Protein AF-A0AAU7EKS1-F1 (afdb_monomer_lite)

Secondary structure (DSSP, 8-state):
--PPEEEEEEEEEE-TTS-EEEEEEEEES--TT-TTHHHH---SS--EEEE-HHHHHHHHHHHHHHHSHHHHHHHHHHHHHTHHHHHHHHHTS------------

Structure (mmCIF, N/CA/C/O backbone):
data_AF-A0AAU7EKS1-F1
#
_entry.id   AF-A0AAU7EKS1-F1
#
loop_
_atom_site.group_PDB
_atom_site.id
_atom_site.type_symbol
_atom_site.label_atom_id
_atom_site.label_alt_id
_atom_site.label_comp_id
_atom_site.label_asym_id
_atom_site.label_entity_id
_atom_site.label_seq_id
_atom_site.pdbx_PDB_ins_code
_atom_site.Cartn_x
_atom_site.Cartn_y
_atom_site.Cartn_z
_atom_site.occupancy
_atom_site.B_iso_or_equiv
_atom_site.auth_seq_id
_atom_site.auth_comp_id
_atom_site.auth_asym_id
_atom_site.auth_atom_id
_atom_site.pdbx_PDB_model_num
ATOM 1 N N . MET A 1 1 ? -26.460 -11.304 2.379 1.00 60.94 1 MET A N 1
ATOM 2 C CA . MET A 1 1 ? -26.684 -10.602 3.661 1.00 60.94 1 MET A CA 1
ATOM 3 C C . MET A 1 1 ? -25.424 -9.840 4.024 1.00 60.94 1 MET A C 1
ATOM 5 O O . MET A 1 1 ? -24.369 -10.444 4.154 1.00 60.94 1 MET A O 1
ATOM 9 N N . GLY A 1 2 ? -25.513 -8.523 4.127 1.00 74.88 2 GLY A N 1
ATOM 10 C CA . GLY A 1 2 ? -24.408 -7.652 4.507 1.00 74.88 2 GLY A CA 1
ATOM 11 C C . GLY A 1 2 ? -24.991 -6.296 4.867 1.00 74.88 2 GLY A C 1
ATOM 12 O O . GLY A 1 2 ? -25.938 -5.854 4.223 1.00 74.88 2 GLY A O 1
ATOM 13 N N . GLN A 1 3 ? -24.490 -5.678 5.929 1.00 82.12 3 GLN A N 1
ATOM 14 C CA . GLN A 1 3 ? -24.962 -4.360 6.341 1.00 82.12 3 GLN A CA 1
ATOM 15 C C . GLN A 1 3 ? -24.254 -3.280 5.530 1.00 82.12 3 GLN A C 1
ATOM 17 O O . GLN A 1 3 ? -23.044 -3.365 5.303 1.00 82.12 3 GLN A O 1
ATOM 22 N N . ALA A 1 4 ? -25.002 -2.252 5.128 1.00 87.25 4 ALA A N 1
ATOM 23 C CA . ALA A 1 4 ? -24.409 -1.044 4.578 1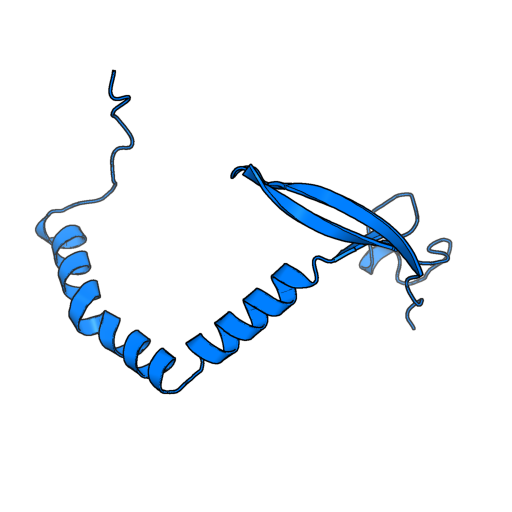.00 87.25 4 ALA A CA 1
ATOM 24 C C . ALA A 1 4 ? -23.536 -0.383 5.652 1.00 87.25 4 ALA A C 1
ATOM 26 O O . ALA A 1 4 ? -23.965 -0.200 6.794 1.00 87.25 4 ALA A O 1
ATOM 27 N N . MET A 1 5 ? -22.297 -0.049 5.295 1.00 91.25 5 MET A N 1
ATOM 28 C CA . MET A 1 5 ? -21.398 0.650 6.207 1.00 91.25 5 MET A CA 1
ATOM 29 C C . MET A 1 5 ? -21.588 2.157 6.058 1.00 91.25 5 MET A C 1
ATOM 31 O O . MET A 1 5 ? -21.519 2.686 4.950 1.00 91.25 5 MET A O 1
ATOM 35 N N . MET A 1 6 ? -21.804 2.845 7.174 1.00 93.38 6 MET A N 1
ATOM 36 C CA . MET A 1 6 ? -21.987 4.293 7.212 1.00 93.38 6 MET A CA 1
ATOM 37 C C . MET A 1 6 ? -20.644 5.004 7.354 1.00 93.38 6 MET A C 1
ATOM 39 O O . MET A 1 6 ? -19.745 4.513 8.037 1.00 93.38 6 MET A O 1
ATOM 43 N N . HIS A 1 7 ? -20.506 6.159 6.706 1.00 93.38 7 HIS A N 1
ATOM 44 C CA . HIS A 1 7 ? -19.326 7.008 6.8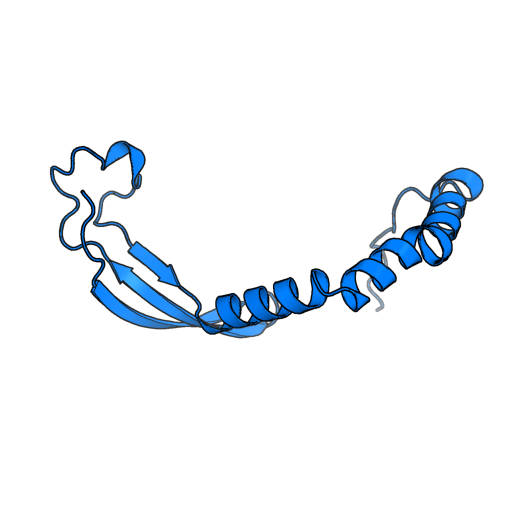44 1.00 93.38 7 HIS A CA 1
ATOM 45 C C . HIS A 1 7 ? -19.352 7.711 8.205 1.00 93.38 7 HIS A C 1
ATOM 47 O O . HIS A 1 7 ? -20.273 8.473 8.476 1.00 93.38 7 HIS A O 1
ATOM 53 N N . ILE A 1 8 ? -18.346 7.463 9.045 1.00 93.94 8 ILE A N 1
ATOM 54 C CA . ILE A 1 8 ? -18.230 8.110 10.365 1.00 93.94 8 ILE A CA 1
ATOM 55 C C . ILE A 1 8 ? -17.412 9.401 10.270 1.00 93.94 8 ILE A C 1
ATOM 57 O O . ILE A 1 8 ? -17.622 10.331 11.039 1.00 93.94 8 ILE A O 1
ATOM 61 N N . GLY A 1 9 ? -16.453 9.461 9.343 1.00 94.31 9 GLY A N 1
ATOM 62 C CA . GLY A 1 9 ? -15.589 10.624 9.172 1.00 94.31 9 GLY A CA 1
ATOM 63 C C . GLY A 1 9 ? -14.305 10.308 8.417 1.00 94.31 9 GLY A C 1
ATOM 64 O O . GLY A 1 9 ? -13.962 9.144 8.190 1.00 94.31 9 GLY A O 1
ATOM 65 N N . SER A 1 10 ? -13.576 11.358 8.051 1.00 95.06 10 SER A N 1
ATOM 66 C CA . SER A 1 10 ? -12.253 11.266 7.442 1.00 95.06 10 SER A CA 1
ATOM 67 C C . SER A 1 10 ? -11.191 11.891 8.338 1.00 95.06 10 SER A C 1
ATOM 69 O O . SER A 1 10 ? -11.465 12.776 9.145 1.00 95.06 10 SER A O 1
ATOM 71 N N . TYR A 1 11 ? -9.962 11.396 8.226 1.00 95.06 11 TYR A N 1
ATOM 72 C CA . TYR A 1 11 ? -8.820 11.952 8.939 1.00 95.06 11 TYR A CA 1
ATOM 73 C C . TYR A 1 11 ? -7.550 11.851 8.096 1.00 95.06 11 TYR A C 1
ATOM 75 O O . TYR A 1 11 ? -7.431 11.014 7.197 1.00 95.06 11 TYR A O 1
ATOM 83 N N . LYS A 1 12 ? -6.581 12.715 8.402 1.00 95.00 12 LYS A N 1
ATOM 84 C CA . LYS A 1 12 ? -5.263 12.705 7.766 1.00 95.00 12 LYS A CA 1
ATOM 85 C C . LYS A 1 12 ? -4.278 11.913 8.618 1.00 95.00 12 LYS A C 1
ATOM 87 O O . LYS A 1 12 ? -4.226 12.069 9.836 1.00 95.00 12 LYS A O 1
ATOM 92 N N . LYS A 1 13 ? -3.476 11.067 7.976 1.00 93.75 13 LYS A N 1
ATOM 93 C CA . LYS A 1 13 ? -2.415 10.277 8.606 1.00 93.75 13 LYS A CA 1
ATOM 94 C C . LYS A 1 13 ? -1.102 10.491 7.868 1.00 93.75 13 LYS A C 1
ATOM 96 O O . LYS A 1 13 ? -1.058 10.379 6.645 1.00 93.75 13 LYS A O 1
ATOM 101 N N . LYS A 1 14 ? -0.023 10.731 8.613 1.00 94.62 14 LYS A N 1
ATOM 102 C CA . LYS A 1 14 ? 1.338 10.708 8.067 1.00 94.62 14 LYS A CA 1
ATOM 103 C C . LYS A 1 14 ? 1.846 9.270 7.984 1.00 94.62 14 LYS A C 1
ATOM 105 O O . LYS A 1 14 ? 1.722 8.487 8.926 1.00 94.62 14 LYS A O 1
ATOM 110 N N . THR A 1 15 ? 2.382 8.905 6.826 1.00 89.81 15 THR A N 1
ATOM 111 C CA . THR A 1 15 ? 3.075 7.629 6.612 1.00 89.81 15 THR A CA 1
ATOM 112 C C . THR A 1 15 ? 4.472 7.669 7.224 1.00 89.81 15 THR A C 1
ATOM 114 O O . THR A 1 15 ? 5.014 8.741 7.480 1.00 89.81 15 THR A O 1
ATOM 117 N N . LYS A 1 16 ? 5.090 6.495 7.408 1.00 89.31 16 LYS A N 1
ATOM 118 C CA . LYS A 1 16 ? 6.481 6.388 7.890 1.00 89.31 16 LYS A CA 1
ATOM 119 C C . LYS A 1 16 ? 7.476 7.170 7.022 1.00 89.31 16 LYS A C 1
ATOM 121 O O . LYS A 1 16 ? 8.480 7.641 7.530 1.00 89.31 16 LYS A O 1
ATOM 126 N N . ASN A 1 17 ? 7.157 7.343 5.740 1.00 88.31 17 ASN A N 1
ATOM 127 C CA . ASN A 1 17 ? 7.985 8.055 4.769 1.00 88.31 17 ASN A CA 1
ATOM 128 C C . ASN A 1 17 ? 7.665 9.565 4.709 1.00 88.31 17 ASN A C 1
ATOM 130 O O . ASN A 1 17 ? 8.102 10.239 3.786 1.00 88.31 17 ASN A O 1
ATOM 134 N N . GLY A 1 18 ? 6.853 10.092 5.632 1.00 91.38 18 GLY A N 1
ATOM 135 C CA . GLY A 1 18 ? 6.536 11.522 5.735 1.00 91.38 18 GLY A CA 1
ATOM 136 C C . GLY A 1 18 ? 5.354 12.010 4.890 1.00 91.38 18 GLY A C 1
ATOM 137 O O . GL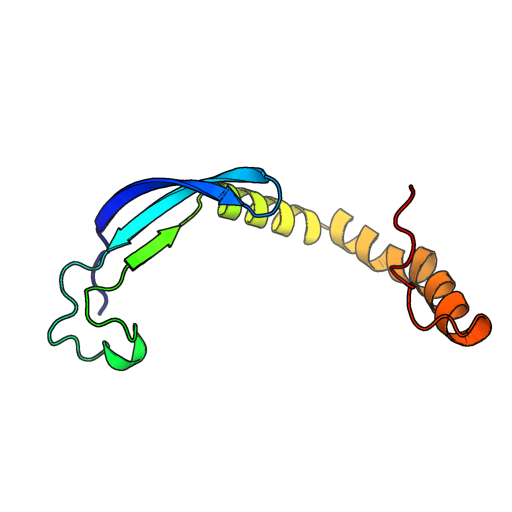Y A 1 18 ? 4.916 13.142 5.069 1.00 91.38 18 GLY A O 1
ATOM 138 N N . PHE A 1 19 ? 4.774 11.179 4.020 1.00 89.31 19 PHE A N 1
ATOM 139 C CA . PHE A 1 19 ? 3.640 11.596 3.184 1.00 89.31 19 PHE A CA 1
ATOM 140 C C . PHE A 1 19 ? 2.330 11.626 3.965 1.00 89.31 19 PHE A C 1
ATOM 142 O O . PHE A 1 19 ? 2.005 10.657 4.660 1.00 89.31 19 PHE A O 1
ATOM 149 N N . GLU A 1 20 ? 1.551 12.690 3.786 1.00 93.25 20 GLU A N 1
ATOM 150 C CA . GLU A 1 20 ? 0.185 12.795 4.294 1.00 93.25 20 GLU A CA 1
ATOM 151 C C . GLU A 1 20 ? -0.806 12.038 3.404 1.00 93.25 20 GLU A C 1
ATOM 153 O O . GLU A 1 20 ? -0.763 12.103 2.176 1.00 93.25 20 GLU A O 1
ATOM 158 N N . GLN A 1 21 ? -1.711 11.299 4.041 1.00 92.69 21 GLN A N 1
ATOM 159 C CA . GLN A 1 21 ? -2.753 10.522 3.384 1.00 92.69 21 GLN A CA 1
ATOM 160 C C . GLN A 1 21 ? -4.100 10.776 4.047 1.00 92.69 21 GLN A C 1
ATOM 162 O O . GLN A 1 21 ? -4.208 10.732 5.270 1.00 92.69 21 GLN A O 1
ATOM 167 N N . GLU A 1 22 ? -5.131 10.986 3.234 1.00 94.75 22 GLU A N 1
ATOM 168 C CA . GLU A 1 22 ? -6.514 11.069 3.694 1.00 94.75 22 GLU A CA 1
ATOM 169 C C . GLU A 1 22 ? -7.149 9.671 3.738 1.00 94.75 22 GLU A C 1
ATOM 171 O O . GLU A 1 22 ? -7.086 8.900 2.771 1.00 94.75 22 GLU A O 1
ATOM 176 N N . LEU A 1 23 ? -7.723 9.329 4.890 1.00 95.44 23 LEU A N 1
ATOM 177 C CA . LEU A 1 23 ? -8.374 8.055 5.168 1.00 95.44 23 LEU A CA 1
ATOM 178 C C . LEU A 1 23 ? -9.818 8.303 5.596 1.00 95.44 23 LEU A C 1
ATOM 180 O O . LEU A 1 23 ? -10.075 9.059 6.528 1.00 95.44 23 LEU A O 1
ATOM 184 N N . HIS A 1 24 ? -10.752 7.616 4.946 1.00 95.50 24 HIS A N 1
ATOM 185 C CA . HIS A 1 24 ? -12.177 7.652 5.264 1.00 95.50 24 HIS A CA 1
ATOM 186 C C . HIS A 1 24 ? -12.561 6.415 6.067 1.00 95.50 24 HIS A C 1
ATOM 188 O O . HIS A 1 24 ? -12.249 5.291 5.662 1.00 95.50 24 HIS A O 1
ATOM 194 N N . ARG A 1 25 ? -13.241 6.615 7.195 1.00 95.81 25 ARG A N 1
ATOM 195 C CA . ARG A 1 25 ? -13.702 5.557 8.095 1.00 95.81 25 ARG A CA 1
ATOM 196 C C . ARG A 1 25 ? -15.167 5.243 7.861 1.00 95.81 25 ARG A C 1
ATOM 198 O O . ARG A 1 25 ? -16.021 6.128 7.873 1.00 95.81 25 ARG A O 1
ATOM 205 N N . TYR A 1 26 ? -15.441 3.954 7.727 1.00 94.62 26 TYR A N 1
ATOM 206 C CA . TYR A 1 26 ? -16.777 3.401 7.580 1.00 94.62 26 TYR A CA 1
ATOM 207 C C . TYR A 1 26 ? -17.039 2.380 8.677 1.00 94.62 26 TYR A C 1
ATOM 209 O O . TYR A 1 26 ? -16.162 1.565 8.967 1.00 94.62 26 TYR A O 1
ATOM 217 N N . GLN A 1 27 ? -18.238 2.382 9.251 1.00 92.88 27 GLN A N 1
ATOM 218 C CA . GLN A 1 27 ? -18.638 1.436 10.291 1.00 92.88 27 GLN A CA 1
ATOM 219 C C . GLN A 1 27 ? -19.939 0.726 9.950 1.00 92.88 27 GLN A C 1
ATOM 221 O O . GLN A 1 27 ? -20.856 1.302 9.370 1.00 92.88 27 GLN A O 1
ATOM 226 N N . ALA A 1 28 ? -19.997 -0.554 10.307 1.00 91.44 28 ALA A N 1
ATOM 227 C CA . ALA A 1 28 ? -21.217 -1.342 10.234 1.00 91.44 28 ALA A CA 1
ATOM 228 C C . ALA A 1 28 ? -22.213 -0.900 11.318 1.00 91.44 28 ALA A C 1
ATOM 230 O O . ALA A 1 28 ? -21.816 -0.633 12.450 1.00 91.44 28 ALA A O 1
ATOM 231 N N . GLN A 1 29 ? -23.501 -0.858 10.977 1.00 87.75 29 GLN A N 1
ATOM 232 C CA . GLN A 1 29 ? -24.546 -0.346 11.867 1.00 87.75 29 GLN A CA 1
ATOM 233 C C . GLN A 1 29 ? -24.693 -1.180 13.148 1.00 87.75 29 GLN A C 1
ATOM 235 O O . GLN A 1 29 ? -24.746 -0.617 14.239 1.00 87.75 29 GLN A O 1
ATOM 240 N N . ASN A 1 30 ? -24.727 -2.514 13.043 1.00 86.50 30 ASN A N 1
ATOM 241 C CA . ASN A 1 30 ? -24.889 -3.374 14.213 1.00 86.50 30 ASN A CA 1
ATOM 242 C C . ASN A 1 30 ? -24.279 -4.767 14.014 1.00 86.50 30 ASN A C 1
ATOM 244 O O . ASN A 1 30 ? -24.839 -5.618 13.327 1.00 86.50 30 ASN A O 1
ATOM 248 N N . CYS A 1 31 ? -23.151 -5.043 14.661 1.00 85.06 31 CYS A N 1
ATOM 249 C CA . CYS A 1 31 ? -22.519 -6.362 14.612 1.00 85.06 31 CYS A CA 1
ATOM 250 C C . CYS A 1 31 ? -22.989 -7.317 15.726 1.00 85.06 31 CYS A C 1
ATOM 252 O O . CYS A 1 31 ? -22.572 -8.478 15.733 1.00 85.06 31 CYS A O 1
ATOM 254 N N . ASN A 1 32 ? -23.855 -6.877 16.645 1.00 84.25 32 ASN A N 1
ATOM 255 C CA . ASN A 1 32 ? -24.370 -7.723 17.722 1.00 84.25 32 ASN A CA 1
ATOM 256 C C . ASN A 1 32 ? -25.382 -8.735 17.165 1.00 84.25 32 ASN A C 1
ATOM 258 O O . ASN A 1 32 ? -26.322 -8.361 16.472 1.00 84.25 32 ASN A O 1
ATOM 262 N N . GLY A 1 33 ? -25.168 -10.026 17.439 1.00 83.31 33 GLY A N 1
ATOM 263 C CA . GLY A 1 33 ? -26.029 -11.109 16.942 1.00 83.31 33 GLY A CA 1
ATOM 264 C C . GLY A 1 33 ? -25.864 -11.444 15.454 1.00 83.31 33 GLY A C 1
ATOM 265 O O . GLY A 1 33 ? -26.646 -12.219 14.914 1.00 83.31 33 GLY A O 1
ATOM 266 N N . CYS A 1 34 ? -24.858 -10.888 14.766 1.00 84.44 34 CYS A N 1
ATOM 267 C CA . CYS A 1 34 ? -24.627 -11.206 13.358 1.00 84.44 34 CYS A CA 1
ATOM 268 C C . CYS A 1 34 ? -24.115 -12.655 13.201 1.00 84.44 34 CYS A C 1
ATOM 270 O O . CYS A 1 34 ? -23.051 -12.971 13.742 1.00 84.44 34 CYS A O 1
ATOM 272 N N . PRO A 1 35 ? -24.782 -13.519 12.408 1.00 86.38 35 PRO A N 1
ATOM 273 C CA . PRO A 1 35 ? -24.362 -14.913 12.224 1.00 86.38 35 PRO A CA 1
ATOM 274 C C . PRO A 1 35 ? -22.986 -15.024 11.551 1.00 86.38 35 PRO A C 1
ATOM 276 O O . PRO A 1 35 ? -22.249 -15.980 11.763 1.00 86.38 35 PRO A O 1
ATOM 279 N N . LEU A 1 36 ? -22.602 -14.007 10.776 1.00 85.81 36 LEU A N 1
ATOM 280 C CA . LEU A 1 36 ? -21.317 -13.939 10.081 1.00 85.81 36 LEU A CA 1
ATOM 281 C C . LEU A 1 36 ? -20.219 -13.254 10.902 1.00 85.81 36 LEU A C 1
ATOM 283 O O . LEU A 1 36 ? -19.127 -13.044 10.378 1.00 85.81 36 LEU A O 1
ATOM 287 N N . ARG A 1 37 ? -20.470 -12.873 12.163 1.00 85.38 37 ARG A N 1
ATOM 288 C CA . ARG A 1 37 ? -19.512 -12.102 12.972 1.00 85.38 37 ARG A CA 1
ATOM 289 C C . ARG A 1 37 ? -18.143 -12.778 13.037 1.00 85.38 37 ARG A C 1
ATOM 291 O O . ARG A 1 37 ? -17.148 -12.124 12.735 1.00 85.38 37 ARG A O 1
ATOM 298 N N . ASN A 1 38 ? -18.121 -14.084 13.307 1.00 84.94 38 ASN A N 1
ATOM 299 C CA . ASN A 1 38 ? -16.893 -14.874 13.431 1.00 84.94 38 ASN A CA 1
ATOM 300 C C . ASN A 1 38 ? -16.047 -14.892 12.144 1.00 84.94 38 ASN A C 1
ATOM 302 O O . ASN A 1 38 ? -14.825 -14.939 12.228 1.00 84.94 38 ASN A O 1
ATOM 306 N N . LEU A 1 39 ? -16.671 -14.802 10.961 1.00 87.06 39 LEU A N 1
ATOM 307 C CA . LEU A 1 39 ? -15.963 -14.713 9.674 1.00 87.06 39 LEU A CA 1
ATOM 308 C C . LEU A 1 39 ? -15.641 -13.267 9.256 1.00 87.06 39 LEU A C 1
ATOM 310 O O . LEU A 1 39 ? -14.817 -13.036 8.376 1.00 87.06 39 LEU A O 1
ATOM 314 N N . CYS A 1 40 ? -16.323 -12.282 9.840 1.00 86.62 40 CYS A N 1
ATOM 315 C CA . CYS A 1 40 ? -16.315 -10.896 9.383 1.00 86.62 40 CYS A CA 1
ATOM 316 C C . CYS A 1 40 ? -15.222 -10.053 10.058 1.00 86.62 40 CYS A C 1
ATOM 318 O O . CYS A 1 40 ? -14.510 -9.313 9.375 1.00 86.62 40 CYS A O 1
ATOM 320 N N . HIS A 1 41 ? -15.110 -10.126 11.390 1.00 87.12 41 HIS A N 1
ATOM 321 C CA . HIS A 1 41 ? -14.085 -9.438 12.182 1.00 87.12 41 HIS A CA 1
ATOM 322 C C . HIS A 1 41 ? -13.995 -10.023 13.603 1.00 87.12 41 HIS A C 1
ATOM 324 O O . HIS A 1 41 ? -14.965 -10.560 14.126 1.00 87.12 41 HIS A O 1
ATOM 330 N N . THR A 1 42 ? -12.853 -9.839 14.269 1.00 86.38 42 THR A N 1
ATOM 331 C CA . THR A 1 42 ? -12.616 -10.305 15.651 1.00 86.38 42 THR A CA 1
ATOM 332 C C . THR A 1 42 ? -12.737 -9.204 16.714 1.00 86.38 42 THR A C 1
ATOM 334 O O . THR A 1 42 ? -12.549 -9.462 17.901 1.00 86.38 42 THR A O 1
ATOM 337 N N . SER A 1 43 ? -13.048 -7.959 16.329 1.00 86.12 43 SER A N 1
ATOM 338 C CA . SER A 1 43 ? -13.185 -6.850 17.289 1.00 86.12 43 SER A CA 1
ATOM 339 C C . SER A 1 43 ? -14.404 -6.988 18.212 1.00 86.12 43 SER A C 1
ATOM 341 O O . SER A 1 43 ? -15.466 -7.488 17.828 1.00 86.12 43 SER A O 1
ATOM 343 N N . LYS A 1 44 ? -14.261 -6.470 19.440 1.00 84.38 44 LYS A N 1
ATOM 344 C CA . LYS A 1 44 ? -15.346 -6.405 20.434 1.00 84.38 44 LYS A CA 1
ATOM 345 C C . LYS A 1 44 ? -16.495 -5.494 19.980 1.00 84.38 44 LYS A C 1
ATOM 347 O O . LYS A 1 44 ? -17.650 -5.810 20.238 1.00 84.38 44 LYS A O 1
ATOM 352 N N . THR A 1 45 ? -16.172 -4.405 19.283 1.00 87.88 45 THR A N 1
ATOM 353 C CA . THR A 1 45 ? -17.109 -3.406 18.745 1.00 87.88 45 THR A CA 1
ATOM 354 C C . THR A 1 45 ? -17.478 -3.679 17.285 1.00 87.88 45 THR A C 1
ATOM 356 O O . THR A 1 45 ? -16.897 -4.561 16.645 1.00 87.88 45 THR A O 1
ATOM 359 N N . ASN A 1 46 ? -18.418 -2.888 16.751 1.00 89.81 46 ASN A N 1
ATOM 360 C CA . ASN A 1 46 ? -18.803 -2.897 15.339 1.00 89.81 46 ASN A CA 1
ATOM 361 C C . ASN A 1 46 ? -17.590 -2.788 14.407 1.00 89.81 46 ASN A C 1
ATOM 363 O O . ASN A 1 46 ? -16.649 -2.036 14.671 1.00 89.81 46 ASN A O 1
ATOM 367 N N . ARG A 1 47 ? -17.645 -3.499 13.280 1.00 90.19 47 ARG A N 1
ATOM 368 C CA . ARG A 1 47 ? -16.597 -3.484 12.257 1.00 90.19 47 ARG A CA 1
ATOM 369 C C . ARG A 1 47 ? -16.359 -2.072 11.728 1.00 90.19 47 ARG A C 1
ATOM 371 O O . ARG A 1 47 ? -17.293 -1.443 11.233 1.00 90.19 47 ARG A O 1
ATOM 378 N N . ILE A 1 48 ? -15.101 -1.637 11.746 1.00 91.94 48 ILE A N 1
ATOM 379 C CA . ILE A 1 48 ? -14.639 -0.391 11.125 1.00 91.94 48 ILE A CA 1
ATOM 380 C C . ILE A 1 48 ? -13.688 -0.738 9.977 1.00 91.94 48 ILE A C 1
ATOM 382 O O . ILE A 1 48 ? -12.833 -1.613 10.113 1.00 91.94 48 ILE A O 1
ATOM 386 N N . ILE A 1 49 ? -13.845 -0.068 8.838 1.00 92.38 49 ILE A N 1
ATOM 387 C CA . ILE A 1 49 ? -12.958 -0.182 7.678 1.00 92.38 49 ILE A CA 1
ATOM 388 C C . ILE A 1 49 ? -12.479 1.209 7.286 1.00 92.38 49 ILE A C 1
ATOM 390 O O . ILE A 1 49 ? -13.258 2.159 7.230 1.00 92.38 49 ILE A O 1
ATOM 394 N N . GLU A 1 50 ? -11.195 1.305 6.961 1.00 94.31 50 GLU A N 1
ATOM 395 C CA . GLU A 1 50 ? -10.574 2.522 6.448 1.00 94.31 50 GLU A CA 1
ATOM 396 C C . GLU A 1 50 ? -10.353 2.401 4.937 1.00 94.31 50 GLU A C 1
ATOM 398 O O . GLU A 1 50 ? -9.918 1.360 4.431 1.00 94.31 50 GLU A O 1
ATOM 403 N N . ARG A 1 51 ? -10.657 3.464 4.193 1.00 94.69 51 ARG A N 1
ATOM 404 C CA . ARG A 1 51 ? -10.471 3.534 2.740 1.00 94.69 51 ARG A CA 1
ATOM 405 C C . ARG A 1 51 ? -9.711 4.799 2.361 1.00 94.69 51 ARG A C 1
ATOM 407 O O . ARG A 1 51 ? -10.075 5.895 2.767 1.00 94.69 51 ARG A O 1
ATOM 414 N N . ASN A 1 52 ? -8.675 4.636 1.540 1.00 95.19 52 ASN A N 1
ATOM 415 C CA . ASN A 1 52 ? -7.955 5.739 0.904 1.00 95.19 52 ASN A CA 1
ATOM 416 C C . ASN A 1 52 ? -8.300 5.762 -0.591 1.00 95.19 52 ASN A C 1
ATOM 418 O O . ASN A 1 52 ? -7.804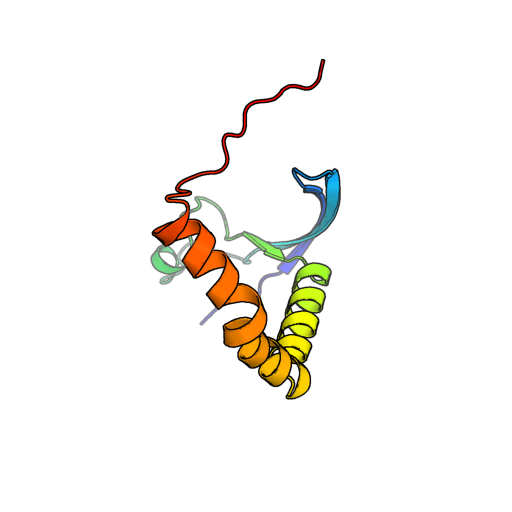 4.932 -1.360 1.00 95.19 52 ASN A O 1
ATOM 422 N N . TYR A 1 53 ? -9.151 6.702 -1.000 1.00 94.19 53 TYR A N 1
ATOM 423 C CA . TYR A 1 53 ? -9.619 6.805 -2.384 1.00 94.19 53 TYR A CA 1
ATOM 424 C C . TYR A 1 53 ? -8.506 7.175 -3.361 1.00 94.19 53 TYR A C 1
ATOM 426 O O . TYR A 1 53 ? -8.423 6.600 -4.449 1.00 94.19 53 TYR A O 1
ATOM 434 N N . ASN A 1 54 ? -7.596 8.067 -2.962 1.00 93.38 54 ASN A N 1
ATOM 435 C CA . ASN A 1 54 ? -6.485 8.461 -3.821 1.00 93.38 54 ASN A CA 1
ATOM 436 C C . ASN A 1 54 ? -5.548 7.274 -4.093 1.00 93.38 54 ASN A C 1
ATOM 438 O O . ASN A 1 54 ? -5.165 7.034 -5.236 1.00 93.38 54 ASN A O 1
ATOM 442 N N . LEU A 1 55 ? -5.246 6.466 -3.072 1.00 93.75 55 LEU A N 1
ATOM 443 C CA . LEU A 1 55 ? -4.428 5.263 -3.236 1.00 93.75 55 LEU A CA 1
ATOM 444 C C . LEU A 1 55 ? -5.083 4.250 -4.183 1.00 93.75 55 LEU A C 1
ATOM 446 O O . LEU A 1 55 ? -4.395 3.656 -5.013 1.00 93.75 55 LEU A O 1
ATOM 450 N N . ILE A 1 56 ? -6.399 4.053 -4.076 1.00 95.44 56 ILE A N 1
ATOM 451 C CA . ILE A 1 56 ? -7.148 3.155 -4.967 1.00 95.44 56 ILE A CA 1
ATOM 452 C C . ILE A 1 56 ? -7.054 3.647 -6.416 1.00 95.44 56 ILE A C 1
ATOM 454 O O . ILE A 1 56 ? -6.720 2.858 -7.301 1.00 95.44 56 ILE A O 1
ATOM 458 N N . ARG A 1 57 ? -7.258 4.950 -6.647 1.00 96.56 57 ARG A N 1
ATOM 459 C CA . ARG A 1 57 ? -7.128 5.590 -7.965 1.00 96.56 57 ARG A CA 1
ATOM 460 C C . ARG A 1 57 ? -5.722 5.443 -8.554 1.00 96.56 57 ARG A C 1
ATOM 462 O O . ARG A 1 57 ? -5.558 5.145 -9.732 1.00 96.56 57 ARG A O 1
ATOM 469 N N . LEU A 1 58 ? -4.687 5.639 -7.743 1.00 95.81 58 LEU A N 1
ATOM 470 C CA . LEU A 1 58 ? -3.301 5.498 -8.195 1.00 95.81 58 LEU A CA 1
ATOM 471 C C . LEU A 1 58 ? -2.972 4.044 -8.550 1.00 95.81 58 LEU A C 1
ATOM 473 O O . LEU A 1 58 ? -2.355 3.785 -9.583 1.00 95.81 58 LEU A O 1
ATOM 477 N N . LYS A 1 59 ? -3.435 3.085 -7.740 1.00 96.19 59 LYS A N 1
ATOM 478 C CA . LYS A 1 59 ? -3.267 1.652 -8.017 1.00 96.19 59 LYS A CA 1
ATOM 479 C C . LYS A 1 59 ? -4.002 1.214 -9.283 1.00 96.19 59 LYS A C 1
ATOM 481 O O . LYS A 1 59 ? -3.453 0.407 -10.032 1.00 96.19 59 LYS A O 1
ATOM 486 N N . SER A 1 60 ? -5.206 1.728 -9.545 1.00 97.06 60 SER A N 1
ATOM 487 C CA . SER A 1 60 ? -5.932 1.407 -10.779 1.00 97.06 60 SER A CA 1
ATOM 488 C C . SER A 1 60 ? -5.211 1.961 -12.007 1.00 97.06 60 SER A C 1
ATOM 490 O O . SER A 1 60 ? -4.977 1.210 -12.952 1.00 97.06 60 SER A O 1
ATOM 492 N N . LYS A 1 61 ? -4.749 3.218 -11.960 1.00 97.25 61 LYS A N 1
ATOM 493 C CA . LYS A 1 61 ? -3.942 3.817 -13.033 1.00 97.25 61 LYS A CA 1
ATOM 494 C C . LYS A 1 61 ? -2.664 3.019 -13.295 1.00 97.25 61 LYS A C 1
ATOM 496 O O . LYS A 1 61 ? -2.366 2.699 -14.442 1.00 97.25 61 LYS A O 1
ATOM 501 N N . ALA A 1 62 ? -1.936 2.649 -12.241 1.00 96.69 62 ALA A N 1
ATOM 502 C CA . ALA A 1 62 ? -0.735 1.828 -12.364 1.00 96.69 62 ALA A CA 1
ATOM 503 C C . ALA A 1 62 ? -1.038 0.465 -13.002 1.00 96.69 62 ALA A C 1
ATOM 505 O O . ALA A 1 62 ? -0.311 0.038 -13.893 1.00 96.69 62 ALA A O 1
ATOM 506 N N . ARG A 1 63 ? -2.129 -0.198 -12.599 1.00 96.25 63 ARG A N 1
ATOM 507 C CA . ARG A 1 63 ? -2.546 -1.475 -13.194 1.00 96.25 63 ARG A CA 1
ATOM 508 C C . ARG A 1 63 ? -2.816 -1.338 -14.690 1.00 96.25 63 ARG A C 1
ATOM 510 O O . ARG A 1 63 ? -2.299 -2.143 -15.451 1.00 96.25 63 ARG A O 1
ATOM 517 N N . ILE A 1 64 ? -3.561 -0.313 -15.103 1.00 96.94 64 ILE A N 1
ATOM 518 C CA . ILE A 1 64 ? -3.863 -0.059 -16.521 1.00 96.94 64 ILE A CA 1
ATOM 519 C C . ILE A 1 64 ? -2.568 0.136 -17.315 1.00 96.94 64 ILE A C 1
ATOM 521 O O . ILE A 1 64 ? -2.365 -0.519 -18.331 1.00 96.94 64 ILE A O 1
ATOM 525 N N . LEU A 1 65 ? -1.653 0.973 -16.820 1.00 95.62 65 LEU A N 1
ATOM 526 C CA . LEU A 1 65 ? -0.377 1.227 -17.493 1.00 95.62 65 LEU A CA 1
ATOM 527 C C . LEU A 1 65 ? 0.489 -0.037 -17.587 1.00 95.62 65 LEU A C 1
ATOM 529 O O . LEU A 1 65 ? 1.077 -0.308 -18.630 1.00 95.62 65 LEU A O 1
ATOM 533 N N . LEU A 1 66 ? 0.545 -0.838 -16.522 1.00 94.25 66 LEU A N 1
ATOM 534 C CA . LEU A 1 66 ? 1.339 -2.069 -16.475 1.00 94.25 66 LEU A CA 1
ATOM 535 C C . LEU A 1 66 ? 0.758 -3.203 -17.327 1.00 94.25 66 LEU A C 1
ATOM 537 O O . LEU A 1 66 ? 1.520 -4.068 -17.757 1.00 94.25 66 LEU A O 1
ATOM 541 N N . SER A 1 67 ? -0.559 -3.216 -17.529 1.00 94.44 67 SER A N 1
ATOM 542 C CA . SER A 1 67 ? -1.269 -4.179 -18.376 1.00 94.44 67 SER A CA 1
ATOM 543 C C . SER A 1 67 ? -1.424 -3.712 -19.824 1.00 94.44 67 SER A C 1
ATOM 545 O O . SER A 1 67 ? -1.885 -4.491 -20.651 1.00 94.44 67 SER A O 1
ATOM 547 N N . SER A 1 68 ? -1.048 -2.471 -20.142 1.00 96.12 68 SER A N 1
ATOM 548 C CA . SER A 1 68 ? -1.027 -1.985 -21.522 1.00 96.12 68 SER A CA 1
ATOM 549 C C . SER A 1 68 ? 0.007 -2.745 -22.352 1.00 96.12 68 SER A C 1
ATOM 551 O O . SER A 1 68 ? 0.987 -3.262 -21.811 1.00 96.12 68 SER A O 1
ATOM 553 N N . GLU A 1 69 ? -0.169 -2.773 -23.671 1.00 95.00 69 GLU A N 1
ATOM 554 C CA . GLU A 1 69 ? 0.772 -3.421 -24.590 1.00 95.00 69 GLU A CA 1
ATOM 555 C C . GLU A 1 69 ? 2.202 -2.888 -24.416 1.00 95.00 69 GLU A C 1
ATOM 557 O O . GLU A 1 69 ? 3.149 -3.664 -24.299 1.00 95.00 69 GLU A O 1
ATOM 562 N N . GLN A 1 70 ? 2.350 -1.570 -24.248 1.00 94.00 70 GLN A N 1
ATOM 563 C CA . GLN A 1 70 ? 3.634 -0.939 -23.932 1.00 94.00 70 GLN A CA 1
ATOM 564 C C . GLN A 1 70 ? 4.208 -1.423 -22.591 1.00 94.00 70 GLN A C 1
ATOM 566 O O . GLN A 1 70 ? 5.413 -1.651 -22.471 1.00 94.00 70 GLN A O 1
ATOM 571 N N . GLY A 1 71 ? 3.363 -1.584 -21.569 1.00 92.38 71 GLY A N 1
ATOM 572 C CA . GLY A 1 71 ? 3.762 -2.113 -20.263 1.00 92.38 71 GLY A CA 1
ATOM 573 C C . GLY A 1 71 ? 4.233 -3.566 -20.338 1.00 92.38 71 GLY A C 1
ATOM 574 O O . GLY A 1 71 ? 5.239 -3.925 -19.720 1.00 92.38 71 GLY A O 1
ATOM 575 N N . VAL A 1 72 ? 3.549 -4.390 -21.135 1.00 94.75 72 VAL A N 1
ATOM 576 C CA . VAL A 1 72 ? 3.922 -5.786 -21.394 1.00 94.75 72 VAL A CA 1
ATOM 577 C C . VAL A 1 72 ? 5.218 -5.866 -22.199 1.00 94.75 72 VAL A C 1
ATOM 579 O O . VAL A 1 72 ? 6.105 -6.633 -21.824 1.00 94.75 72 VAL A O 1
ATOM 582 N N . ALA A 1 73 ? 5.376 -5.049 -23.242 1.00 93.75 73 ALA A N 1
ATOM 583 C CA . ALA A 1 73 ? 6.598 -4.977 -24.041 1.00 93.75 73 ALA A CA 1
ATOM 584 C C . ALA A 1 73 ? 7.810 -4.608 -23.173 1.00 93.75 73 ALA A C 1
ATOM 586 O O . ALA A 1 73 ? 8.795 -5.344 -23.137 1.00 93.75 73 ALA A O 1
ATOM 587 N N . LYS A 1 74 ? 7.694 -3.549 -22.358 1.00 91.12 74 LYS A N 1
ATOM 588 C CA . LYS A 1 74 ? 8.736 -3.159 -21.391 1.00 91.12 74 LYS A CA 1
ATOM 589 C C . LYS A 1 74 ? 9.024 -4.249 -20.359 1.00 91.12 74 LYS A C 1
ATOM 591 O O . LYS A 1 74 ? 10.159 -4.377 -19.910 1.00 91.12 74 LYS A O 1
ATOM 596 N N . ARG A 1 75 ? 8.021 -5.038 -19.953 1.00 89.88 75 ARG A N 1
ATOM 597 C CA . ARG A 1 75 ? 8.224 -6.170 -19.034 1.00 89.88 75 ARG A CA 1
ATOM 598 C C . ARG A 1 75 ? 9.035 -7.282 -19.693 1.00 89.88 75 ARG A C 1
ATOM 600 O O . ARG A 1 75 ? 9.985 -7.740 -19.073 1.00 89.88 75 ARG A O 1
ATOM 607 N N . LYS A 1 76 ? 8.694 -7.671 -20.927 1.00 88.88 76 LYS A N 1
ATOM 608 C CA . LYS A 1 76 ? 9.467 -8.650 -21.711 1.00 88.88 76 LYS A CA 1
ATOM 609 C C . LYS A 1 76 ? 10.899 -8.168 -21.948 1.00 88.88 76 LYS A C 1
ATOM 611 O O . LYS A 1 76 ? 11.824 -8.970 -21.923 1.00 88.88 76 LYS A O 1
ATOM 616 N N . GLN A 1 77 ? 11.082 -6.856 -22.108 1.00 88.12 77 GLN A N 1
ATOM 617 C CA . GLN A 1 77 ? 12.396 -6.273 -22.341 1.00 88.12 77 GLN A CA 1
ATOM 618 C C . GLN A 1 77 ? 13.382 -6.440 -21.167 1.00 88.12 77 GLN A C 1
ATOM 620 O O . GLN A 1 77 ? 14.580 -6.613 -21.362 1.00 88.12 77 GLN A O 1
ATOM 625 N N . ARG A 1 78 ? 12.893 -6.475 -19.924 1.00 83.38 78 ARG A N 1
ATOM 626 C CA . ARG A 1 78 ? 13.763 -6.617 -18.741 1.00 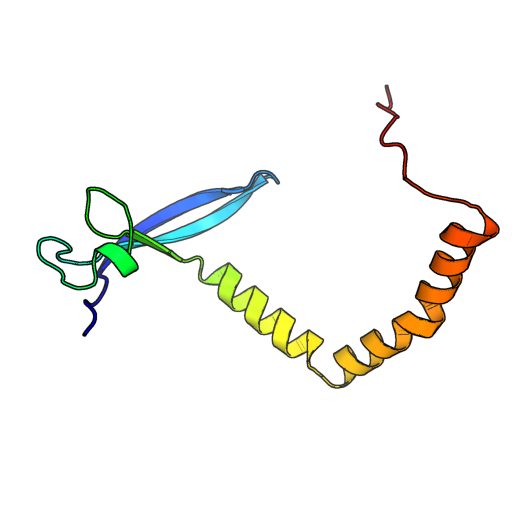83.38 78 ARG A CA 1
ATOM 627 C C . ARG A 1 78 ? 14.557 -7.921 -18.719 1.00 83.38 78 ARG A C 1
ATOM 629 O O . ARG A 1 78 ? 15.651 -7.937 -18.158 1.00 83.38 78 ARG A O 1
ATOM 636 N N . CYS A 1 79 ? 14.016 -8.979 -19.319 1.00 78.94 79 CYS A N 1
ATOM 637 C CA . CYS A 1 79 ? 14.639 -10.297 -19.311 1.00 78.94 79 CYS A CA 1
ATOM 638 C C . CYS A 1 79 ? 15.970 -10.335 -20.068 1.00 78.94 79 CYS A C 1
ATOM 640 O O . CYS A 1 79 ? 16.853 -11.100 -19.696 1.00 78.94 79 CYS A O 1
ATOM 642 N N . TRP A 1 80 ? 16.150 -9.496 -21.091 1.00 74.88 80 TRP A N 1
ATOM 643 C CA . TRP A 1 80 ? 17.415 -9.433 -21.826 1.00 74.88 80 TRP A CA 1
ATOM 644 C C . TRP A 1 80 ? 18.339 -8.340 -21.292 1.00 74.88 80 TRP A C 1
ATOM 646 O O . TRP A 1 80 ? 19.498 -8.622 -21.001 1.00 74.88 80 TRP A O 1
ATOM 656 N N . ASP A 1 81 ? 17.818 -7.129 -21.086 1.00 75.62 81 ASP A N 1
ATOM 657 C CA . ASP A 1 81 ? 18.631 -5.978 -20.674 1.00 75.62 81 ASP A CA 1
ATOM 658 C C . ASP A 1 81 ? 19.185 -6.112 -19.251 1.00 75.62 81 ASP A C 1
ATOM 660 O O . ASP A 1 81 ? 20.340 -5.801 -18.967 1.00 75.62 81 ASP A O 1
ATOM 664 N N . VAL A 1 82 ? 18.332 -6.537 -18.319 1.00 74.12 82 VAL A N 1
ATOM 665 C CA . VAL A 1 82 ? 18.581 -6.358 -16.886 1.00 74.12 82 VAL A CA 1
ATOM 666 C C . VAL A 1 82 ? 18.886 -7.694 -16.218 1.00 74.12 82 VAL A C 1
ATOM 668 O O . VAL A 1 82 ? 19.834 -7.802 -15.438 1.00 74.12 82 VAL A O 1
ATOM 671 N N . GLU A 1 83 ? 18.118 -8.737 -16.528 1.00 74.19 83 GLU A N 1
ATOM 672 C CA . GLU A 1 83 ? 18.249 -10.032 -15.850 1.00 74.19 83 GLU A CA 1
ATOM 673 C C . GLU A 1 83 ? 19.579 -10.735 -16.156 1.00 74.19 83 GLU A C 1
ATOM 675 O O . GLU A 1 83 ? 20.151 -11.333 -15.245 1.00 74.19 83 GLU A O 1
ATOM 680 N N . ALA A 1 84 ? 20.131 -10.586 -17.367 1.00 77.69 84 ALA A N 1
ATOM 681 C CA . ALA A 1 84 ? 21.444 -11.135 -17.717 1.00 77.69 84 ALA A CA 1
ATOM 682 C C . ALA A 1 84 ? 22.576 -10.530 -16.862 1.00 77.69 84 ALA A C 1
ATOM 684 O O . ALA A 1 84 ? 23.399 -11.254 -16.296 1.00 77.69 84 ALA A O 1
ATOM 685 N N . VAL A 1 85 ? 22.580 -9.204 -16.691 1.00 79.69 85 VAL A N 1
ATOM 686 C CA . VAL A 1 85 ? 23.581 -8.496 -15.877 1.00 79.69 85 VAL A CA 1
ATOM 687 C C . VAL A 1 85 ? 23.462 -8.893 -14.404 1.00 79.69 85 VAL A C 1
ATOM 689 O O . VAL A 1 85 ? 24.462 -9.221 -13.766 1.00 79.69 85 VAL A O 1
ATOM 692 N N . PHE A 1 86 ? 22.243 -8.947 -13.858 1.00 77.00 86 PHE A N 1
ATOM 693 C CA . PHE A 1 86 ? 22.035 -9.399 -12.478 1.00 77.00 86 PHE A CA 1
ATOM 694 C C . PHE A 1 86 ? 22.361 -10.883 -12.274 1.00 77.00 86 PHE A C 1
ATOM 696 O O . PHE A 1 86 ? 22.815 -11.252 -11.190 1.00 77.00 86 PHE A O 1
ATOM 703 N N . GLY A 1 87 ? 22.154 -11.727 -13.287 1.00 79.69 87 GLY A N 1
ATOM 704 C CA . GLY A 1 87 ? 22.581 -13.125 -13.286 1.00 79.69 87 GLY A CA 1
ATOM 705 C C . GLY A 1 87 ? 24.097 -13.249 -13.152 1.00 79.69 87 GLY A C 1
ATOM 706 O O . GLY A 1 87 ? 24.573 -13.931 -12.245 1.00 79.69 87 GLY A O 1
ATOM 707 N N . ASN A 1 88 ? 24.847 -12.504 -13.968 1.00 81.06 88 ASN A N 1
ATOM 708 C CA . ASN A 1 88 ? 26.309 -12.450 -13.896 1.00 81.06 88 ASN A CA 1
ATOM 709 C C . ASN A 1 88 ? 26.810 -11.903 -12.553 1.00 81.06 88 ASN A C 1
ATOM 711 O O . ASN A 1 88 ? 27.705 -12.489 -11.950 1.00 81.06 88 ASN A O 1
ATOM 715 N N . ILE A 1 89 ? 26.213 -10.828 -12.035 1.00 83.69 89 ILE A N 1
ATOM 716 C CA . ILE A 1 89 ? 26.572 -10.279 -10.718 1.00 83.69 89 ILE A CA 1
ATOM 717 C C . ILE A 1 89 ? 26.355 -11.329 -9.614 1.00 83.69 89 ILE A C 1
ATOM 719 O O . ILE A 1 89 ? 27.201 -11.516 -8.740 1.00 83.69 89 ILE A O 1
ATOM 723 N N . LYS A 1 90 ? 25.240 -12.062 -9.649 1.00 80.00 90 LYS A N 1
ATOM 724 C CA . LYS A 1 90 ? 24.936 -13.066 -8.621 1.00 80.00 90 LYS A CA 1
ATOM 725 C C . LYS A 1 90 ? 25.814 -14.312 -8.721 1.00 80.00 90 LYS A C 1
ATOM 727 O O . LYS A 1 90 ? 26.294 -14.768 -7.689 1.00 80.00 90 LYS A O 1
ATOM 732 N N . GLN A 1 91 ? 25.997 -14.861 -9.923 1.00 81.25 91 GLN A N 1
ATOM 733 C CA . GLN A 1 91 ? 26.706 -16.130 -10.133 1.00 81.25 91 GLN A CA 1
ATOM 734 C C . GLN A 1 91 ? 28.212 -15.924 -10.312 1.00 81.25 91 GLN A C 1
ATOM 736 O O . GLN A 1 91 ? 28.998 -16.475 -9.549 1.00 81.25 91 GLN A O 1
ATOM 741 N N . ASN A 1 92 ? 28.622 -15.077 -11.259 1.00 80.44 92 ASN A N 1
ATOM 742 C CA . ASN A 1 92 ? 30.037 -14.898 -11.598 1.00 80.44 92 ASN A CA 1
ATOM 743 C C . ASN A 1 92 ? 30.763 -14.006 -10.587 1.00 80.44 92 ASN A C 1
ATOM 745 O O . ASN A 1 92 ? 31.919 -14.260 -10.269 1.00 80.44 92 ASN A O 1
ATOM 749 N N . MET A 1 93 ? 30.095 -12.979 -10.050 1.00 82.00 93 MET A N 1
ATOM 750 C CA . MET A 1 93 ? 30.691 -12.108 -9.022 1.00 82.00 93 MET A CA 1
ATOM 751 C C . MET A 1 93 ? 30.367 -12.566 -7.592 1.00 82.00 93 MET A C 1
ATOM 753 O O . MET A 1 93 ? 30.750 -11.898 -6.632 1.00 82.00 93 MET A O 1
ATOM 757 N N . ASN A 1 94 ? 29.651 -13.691 -7.441 1.00 80.50 94 ASN A N 1
ATOM 758 C CA . ASN A 1 94 ? 29.227 -14.277 -6.166 1.00 80.50 94 ASN A CA 1
ATOM 759 C C . ASN A 1 94 ? 28.576 -13.251 -5.209 1.00 80.50 94 ASN A C 1
ATOM 761 O O . ASN A 1 94 ? 28.700 -13.336 -3.982 1.00 80.50 94 ASN A O 1
ATOM 765 N N . PHE A 1 95 ? 27.905 -12.240 -5.772 1.00 80.25 95 PHE A N 1
ATOM 766 C CA . PHE A 1 95 ? 27.363 -11.114 -5.028 1.00 80.25 95 PHE A CA 1
ATOM 767 C C . PHE A 1 95 ? 26.031 -11.504 -4.377 1.00 80.25 95 PHE A C 1
ATOM 769 O O . PHE A 1 95 ? 24.990 -11.592 -5.032 1.00 80.25 95 PHE A O 1
ATOM 776 N N . LYS A 1 96 ? 26.064 -11.759 -3.063 1.00 76.06 96 LYS A N 1
ATOM 777 C CA . LYS A 1 96 ? 24.920 -12.324 -2.320 1.00 76.06 96 LYS A CA 1
ATOM 778 C C . LYS A 1 96 ? 24.060 -11.290 -1.593 1.00 76.06 96 LYS A C 1
ATOM 780 O O . LYS A 1 96 ? 22.879 -11.541 -1.371 1.00 76.06 96 LYS A O 1
ATOM 785 N N . ARG A 1 97 ? 24.625 -10.149 -1.188 1.00 76.06 97 ARG A N 1
ATOM 786 C CA . ARG A 1 97 ? 23.912 -9.121 -0.412 1.00 76.06 97 ARG A CA 1
ATOM 787 C C . ARG A 1 97 ? 24.609 -7.768 -0.492 1.00 76.06 97 ARG A C 1
ATOM 789 O O . ARG A 1 97 ? 25.830 -7.700 -0.403 1.00 76.06 97 ARG A O 1
ATOM 796 N N . PHE A 1 98 ? 23.821 -6.699 -0.571 1.00 72.88 98 PHE A N 1
ATOM 797 C CA . PHE A 1 98 ? 24.312 -5.351 -0.301 1.00 72.88 98 PHE A CA 1
ATOM 798 C C . PHE A 1 98 ? 24.523 -5.211 1.208 1.00 72.88 98 PHE A C 1
ATOM 800 O O . PHE A 1 98 ? 23.590 -5.426 1.985 1.00 72.88 98 PHE A O 1
ATOM 807 N N . MET A 1 99 ? 25.743 -4.887 1.635 1.00 72.75 99 MET A N 1
ATOM 808 C CA . MET A 1 99 ? 25.996 -4.544 3.033 1.00 72.75 99 MET A CA 1
ATOM 809 C C . MET A 1 99 ? 25.478 -3.123 3.267 1.00 72.75 99 MET A C 1
ATOM 811 O O . MET A 1 99 ? 26.064 -2.159 2.783 1.00 72.75 99 MET A O 1
ATOM 815 N N . LEU A 1 100 ? 24.357 -2.988 3.981 1.00 65.81 100 LEU A N 1
ATOM 816 C CA . LEU A 1 100 ? 23.922 -1.704 4.537 1.00 65.81 100 LEU A CA 1
ATOM 817 C C . LEU A 1 100 ? 24.872 -1.352 5.685 1.00 65.81 100 LEU A C 1
ATOM 819 O O . LEU A 1 100 ? 24.628 -1.694 6.837 1.00 65.81 100 LEU A O 1
ATOM 823 N N . GLY A 1 101 ? 26.003 -0.747 5.342 1.00 63.41 101 GLY A N 1
ATOM 824 C CA . GLY A 1 101 ? 27.081 -0.472 6.281 1.00 63.41 101 GLY A CA 1
ATOM 825 C C . GLY A 1 101 ? 27.934 0.698 5.828 1.00 63.41 101 GLY A C 1
ATOM 826 O O . GLY A 1 101 ? 29.109 0.520 5.542 1.00 63.41 101 GLY A O 1
ATOM 827 N N . ALA A 1 102 ? 27.336 1.883 5.758 1.00 44.16 102 ALA A N 1
ATOM 828 C CA . ALA A 1 102 ? 28.062 3.136 5.912 1.00 44.16 102 ALA A CA 1
ATOM 829 C C . ALA A 1 102 ? 27.081 4.206 6.397 1.00 44.16 102 ALA A C 1
ATOM 831 O O . ALA A 1 102 ? 26.337 4.798 5.616 1.00 44.16 102 ALA A O 1
ATOM 832 N N . SER A 1 103 ? 27.087 4.450 7.707 1.00 44.75 103 SER A N 1
ATOM 833 C CA . SER A 1 103 ? 26.823 5.793 8.206 1.00 44.75 103 SER A CA 1
ATOM 834 C C . SER A 1 103 ? 27.939 6.668 7.645 1.00 44.75 103 SER A C 1
ATOM 836 O O . SER A 1 103 ? 29.077 6.585 8.105 1.00 44.75 103 SER A O 1
ATOM 838 N N . ILE A 1 104 ? 27.633 7.436 6.604 1.00 48.28 104 ILE A N 1
ATOM 839 C CA . ILE A 1 104 ? 28.472 8.557 6.188 1.00 48.28 104 ILE A CA 1
ATOM 840 C C . ILE A 1 104 ? 28.433 9.534 7.369 1.00 48.28 104 ILE A C 1
ATOM 842 O O . ILE A 1 104 ? 27.368 10.070 7.682 1.00 48.28 104 ILE A O 1
ATOM 846 N N . LYS A 1 105 ? 29.550 9.632 8.095 1.00 40.94 105 LYS A N 1
ATOM 847 C CA . LYS A 1 105 ? 29.819 10.742 9.013 1.00 40.94 105 LYS A CA 1
ATOM 848 C C . LYS A 1 105 ? 30.201 11.968 8.201 1.00 40.94 105 LYS A C 1
ATOM 850 O O . LYS A 1 105 ? 30.890 11.775 7.175 1.00 40.94 105 LYS A O 1
#

Sequence (105 aa):
MGQAMMHIGSYKKKTKNGFEQELHRYQAQNCNGCPLRNLCHTSKTNRIIERNYNLIRLKSKARILLSSEQGVAKRKQRCWDVEAVFGNIKQNMNFKRFMLGASIK

InterPro domains:
  IPR025668 Transposase DDE domain [PF13751] (11-99)

Radius of gyration: 23.03 Å; chains: 1; bounding box: 57×29×45 Å

Foldseek 3Di:
DAADWAWPDKDWDADPVGDIFIKTKTWGPDPPPDPCNVVPDDDPDTD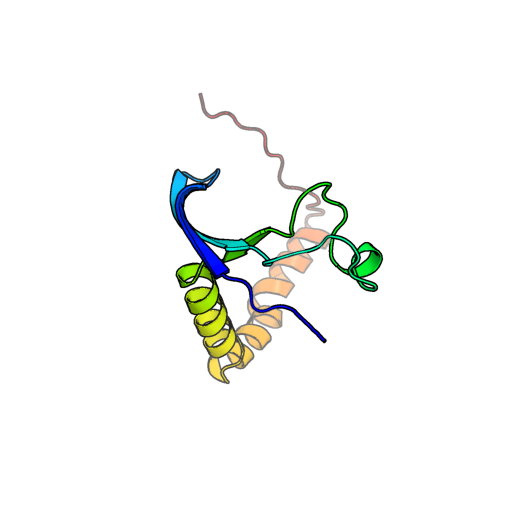IDIDGPVVVVVVVVVVCCCPDPVNVVVVVVCVPPPVVVVVCCCPVVVPDDDPPDDPPD

pLDDT: mean 86.04, std 11.42, range [40.94, 97.25]

Organism: NCBI:txid3045158